Protein AF-T0Z6C6-F1 (afdb_monomer_lite)

Structure (mmCIF, N/CA/C/O backbone):
data_AF-T0Z6C6-F1
#
_entry.id   AF-T0Z6C6-F1
#
loop_
_atom_site.group_PDB
_atom_site.id
_atom_site.type_symbol
_atom_site.label_atom_id
_atom_site.label_alt_id
_atom_site.label_comp_id
_atom_site.label_asym_id
_atom_site.label_entity_id
_atom_site.label_seq_id
_atom_site.pdbx_PDB_ins_code
_atom_site.Cartn_x
_atom_site.Cartn_y
_atom_site.Cartn_z
_atom_site.occupancy
_atom_site.B_iso_or_equiv
_atom_site.auth_seq_id
_atom_site.auth_comp_id
_atom_site.auth_asym_id
_atom_site.auth_atom_id
_atom_site.pdbx_PDB_model_num
ATOM 1 N N . GLY A 1 1 ? -15.938 22.201 8.324 1.00 81.56 1 GLY A N 1
ATOM 2 C CA . GLY A 1 1 ? -15.129 21.020 7.955 1.00 81.56 1 GLY A CA 1
ATOM 3 C C . GLY A 1 1 ? -13.698 21.210 8.418 1.00 81.56 1 GLY A C 1
ATOM 4 O O . GLY A 1 1 ? -13.323 22.336 8.721 1.00 81.56 1 GLY A O 1
ATOM 5 N N . VAL A 1 2 ? -12.916 20.133 8.486 1.00 90.44 2 VAL A N 1
ATOM 6 C CA . VAL A 1 2 ? -11.480 20.160 8.818 1.00 90.44 2 VAL A CA 1
ATOM 7 C C . VAL A 1 2 ? -10.698 19.648 7.611 1.00 90.44 2 VAL A C 1
ATOM 9 O O . VAL A 1 2 ? -11.137 18.711 6.951 1.00 90.44 2 VAL A O 1
ATOM 12 N N . MET A 1 3 ? -9.546 20.254 7.319 1.00 93.00 3 MET A N 1
ATOM 13 C CA . MET A 1 3 ? -8.649 19.788 6.263 1.00 93.00 3 MET A CA 1
ATOM 14 C C . MET A 1 3 ? -7.550 18.899 6.848 1.00 93.00 3 MET A C 1
ATOM 16 O O . MET A 1 3 ? -6.858 19.291 7.787 1.00 93.00 3 MET A O 1
ATOM 20 N N . ILE A 1 4 ? -7.359 17.717 6.260 1.00 90.31 4 ILE A N 1
ATOM 21 C CA . ILE A 1 4 ? -6.317 16.764 6.652 1.00 90.31 4 ILE A CA 1
ATOM 22 C C . ILE A 1 4 ? -5.290 16.677 5.528 1.00 90.31 4 ILE A C 1
ATOM 24 O O . ILE A 1 4 ? -5.559 16.122 4.470 1.00 90.31 4 ILE A O 1
ATOM 28 N N . GLY A 1 5 ? -4.102 17.230 5.766 1.00 90.19 5 GLY A N 1
ATOM 29 C CA . GLY A 1 5 ? -2.995 17.186 4.810 1.00 90.19 5 GLY A CA 1
ATOM 30 C C . GLY A 1 5 ? -2.104 15.965 5.029 1.00 90.19 5 GLY A C 1
ATOM 31 O O . GLY A 1 5 ? -2.450 14.839 4.682 1.00 90.19 5 GLY A O 1
ATOM 32 N N . ARG A 1 6 ? -0.947 16.191 5.661 1.00 90.38 6 ARG A N 1
ATOM 33 C CA . ARG A 1 6 ? 0.136 15.201 5.820 1.00 90.38 6 ARG A CA 1
ATOM 34 C C . ARG A 1 6 ? -0.275 13.905 6.512 1.00 90.38 6 ARG A C 1
ATOM 36 O O . ARG A 1 6 ? 0.297 12.865 6.212 1.00 90.38 6 ARG A O 1
ATOM 43 N N . ALA A 1 7 ? -1.257 13.954 7.411 1.00 86.44 7 ALA A N 1
ATOM 44 C CA . ALA A 1 7 ? -1.730 12.747 8.073 1.00 86.44 7 ALA A CA 1
ATOM 45 C C . ALA A 1 7 ? -2.365 11.763 7.078 1.00 86.44 7 ALA A C 1
ATOM 47 O O . ALA A 1 7 ? -2.300 10.575 7.319 1.00 86.44 7 ALA A O 1
ATOM 48 N N . SER A 1 8 ? -2.900 12.183 5.932 1.00 86.94 8 SER A N 1
ATOM 49 C CA . SER A 1 8 ? -3.470 11.235 4.956 1.00 86.94 8 SER A CA 1
ATOM 50 C C . SER A 1 8 ? -2.422 10.352 4.252 1.00 86.94 8 SER A C 1
ATOM 52 O O . SER A 1 8 ? -2.758 9.302 3.701 1.00 86.94 8 SER A O 1
ATOM 54 N N . PHE A 1 9 ? -1.141 10.738 4.270 1.00 90.31 9 PHE A N 1
ATOM 55 C CA . PHE A 1 9 ? -0.092 10.011 3.557 1.00 90.31 9 PHE A CA 1
ATOM 56 C C . PHE A 1 9 ? 0.161 8.630 4.174 1.00 90.31 9 PHE A C 1
ATOM 58 O O . PHE A 1 9 ? 0.391 8.498 5.375 1.00 90.31 9 PHE A O 1
ATOM 65 N N . GLY A 1 10 ? 0.114 7.589 3.336 1.00 87.56 10 GLY A N 1
ATOM 66 C CA . GLY A 1 10 ? 0.338 6.201 3.756 1.00 87.56 10 GLY A CA 1
ATOM 67 C C . GLY A 1 10 ? -0.802 5.568 4.556 1.00 87.56 10 GLY A C 1
ATOM 68 O O . GLY A 1 10 ? -0.623 4.478 5.086 1.00 87.56 10 GLY A O 1
ATOM 69 N N . GLN A 1 11 ? -1.959 6.228 4.667 1.00 89.56 11 GLN A N 1
ATOM 70 C CA . GLN A 1 11 ? -3.129 5.691 5.369 1.00 89.56 11 GLN A CA 1
ATOM 71 C C . GLN A 1 11 ? -4.444 6.172 4.736 1.00 89.56 11 GLN A C 1
ATOM 73 O O . GLN A 1 11 ? -5.167 6.967 5.336 1.00 89.56 11 GLN A O 1
ATOM 78 N N . PRO A 1 12 ? -4.796 5.691 3.529 1.00 88.94 12 PRO A N 1
ATOM 79 C CA . PRO A 1 12 ? -6.064 6.052 2.885 1.00 88.94 12 PRO A CA 1
ATOM 80 C C . PRO A 1 12 ? -7.296 5.717 3.749 1.00 88.94 12 PRO A C 1
ATOM 82 O O . PRO A 1 12 ? -8.306 6.409 3.674 1.00 88.94 12 PRO A O 1
ATOM 85 N N . TRP A 1 13 ? -7.197 4.721 4.636 1.00 90.12 13 TRP A N 1
ATOM 86 C CA . TRP A 1 13 ?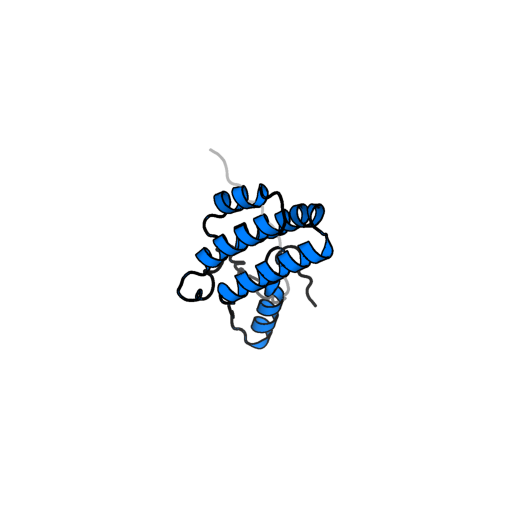 -8.240 4.352 5.602 1.00 90.12 13 TRP A CA 1
ATOM 87 C C . TRP A 1 13 ? -8.444 5.350 6.755 1.00 90.12 13 TRP A C 1
ATOM 89 O O . TRP A 1 13 ? -9.390 5.194 7.525 1.00 90.12 13 TRP A O 1
ATOM 99 N N . LEU A 1 14 ? -7.595 6.376 6.895 1.00 89.69 14 LEU A N 1
ATOM 100 C CA . LEU A 1 14 ? -7.711 7.367 7.969 1.00 89.69 14 LEU A CA 1
ATOM 101 C C . LEU A 1 14 ? -9.079 8.060 7.970 1.00 89.69 14 LEU A C 1
ATOM 103 O O . LEU A 1 14 ? -9.631 8.309 9.035 1.00 89.69 14 LEU A O 1
ATOM 107 N N . PHE A 1 15 ? -9.635 8.355 6.795 1.00 89.44 15 PHE A N 1
ATOM 108 C CA . PHE A 1 15 ? -10.929 9.030 6.697 1.00 89.44 15 PHE A CA 1
ATOM 109 C C . PHE A 1 15 ? -12.065 8.167 7.246 1.00 89.44 15 PHE A C 1
ATOM 111 O O . PHE A 1 15 ? -12.869 8.672 8.021 1.00 89.44 15 PHE A O 1
ATOM 118 N N . ARG A 1 16 ? -12.063 6.860 6.939 1.00 88.12 16 ARG A N 1
ATOM 119 C CA . ARG A 1 16 ? -13.010 5.897 7.520 1.00 88.12 16 ARG A CA 1
ATOM 120 C C . ARG A 1 16 ? -12.879 5.854 9.042 1.00 88.12 16 ARG A C 1
ATOM 122 O O . ARG A 1 16 ? -13.881 5.926 9.731 1.00 88.12 16 ARG A O 1
ATOM 129 N N . ALA A 1 17 ? -11.653 5.790 9.563 1.00 87.44 17 ALA A N 1
ATOM 130 C CA . ALA A 1 17 ? -11.428 5.758 11.009 1.00 87.44 17 ALA A CA 1
ATOM 131 C C . ALA A 1 17 ? -11.937 7.030 11.714 1.00 87.44 17 ALA A C 1
ATOM 133 O O . ALA A 1 17 ? -12.503 6.954 12.801 1.00 87.44 17 ALA A O 1
ATOM 134 N N . ILE A 1 18 ? -11.755 8.201 11.094 1.00 88.94 18 ILE A N 1
ATOM 135 C CA . ILE A 1 18 ? -12.259 9.470 11.633 1.00 88.94 18 ILE A CA 1
ATOM 136 C C . ILE A 1 18 ? -13.784 9.487 11.638 1.00 88.94 18 ILE A C 1
ATOM 138 O O . ILE A 1 18 ? -14.367 9.879 12.644 1.00 88.94 18 ILE A O 1
ATOM 142 N N . ASP A 1 19 ? -14.414 9.058 10.549 1.00 88.62 19 ASP A N 1
ATOM 143 C CA . ASP A 1 19 ? -15.870 9.011 10.423 1.00 88.62 19 ASP A CA 1
ATOM 144 C C . ASP A 1 19 ? -16.485 8.076 11.477 1.00 88.62 19 ASP A C 1
ATOM 146 O O . ASP A 1 19 ? -17.257 8.521 12.329 1.00 88.62 19 ASP A O 1
ATOM 150 N N . SER A 1 20 ? -15.991 6.833 11.550 1.00 87.44 20 SER A N 1
ATOM 151 C CA . SER A 1 20 ? -16.376 5.855 12.576 1.00 87.44 20 SER A CA 1
ATOM 152 C C . SER A 1 20 ? -16.217 6.407 13.995 1.00 87.44 20 SER A C 1
ATOM 154 O O . SER A 1 20 ? -17.094 6.215 14.841 1.00 87.44 20 SER A O 1
ATOM 156 N N . PHE A 1 21 ? -15.119 7.115 14.281 1.00 88.25 21 PHE A N 1
ATOM 157 C CA . PHE A 1 21 ? -14.889 7.705 15.600 1.00 88.25 21 PHE A CA 1
ATOM 158 C C . PHE A 1 21 ? -15.858 8.852 15.906 1.00 88.25 21 PHE A C 1
ATOM 160 O O . PHE A 1 21 ? -16.295 8.998 17.048 1.00 88.25 21 PHE A O 1
ATOM 167 N N . LEU A 1 22 ? -16.198 9.686 14.924 1.00 89.31 22 LEU A N 1
ATOM 168 C CA . LEU A 1 22 ? -17.135 10.791 15.125 1.00 89.31 22 LEU A CA 1
ATOM 169 C C . LEU A 1 22 ? -18.555 10.289 15.416 1.00 89.31 22 LEU A C 1
ATOM 171 O O . LEU A 1 22 ? -19.236 10.888 16.253 1.00 89.31 22 LEU A O 1
ATOM 175 N N . GLU A 1 23 ? -18.956 9.183 14.790 1.00 89.69 23 GLU A N 1
ATOM 176 C CA . GLU A 1 23 ? -20.263 8.548 14.980 1.00 89.69 23 GLU A CA 1
ATOM 177 C C . GLU A 1 23 ? -20.350 7.748 16.285 1.00 89.69 23 GLU A C 1
ATOM 179 O O . GLU A 1 23 ? -21.236 7.975 17.109 1.00 89.69 23 GLU A O 1
ATOM 184 N N . THR A 1 24 ? -19.417 6.818 16.496 1.00 88.06 24 THR A N 1
ATOM 185 C CA . THR A 1 24 ? -19.512 5.806 17.565 1.00 88.06 24 THR A CA 1
ATOM 186 C C . THR A 1 24 ? -18.718 6.161 18.819 1.00 88.06 24 THR A C 1
ATOM 188 O O . THR A 1 24 ? -18.933 5.569 19.875 1.00 88.06 24 THR A O 1
ATOM 191 N N . ARG A 1 25 ? -17.776 7.112 18.715 1.00 85.56 25 ARG A N 1
ATOM 192 C CA . ARG A 1 25 ? -16.749 7.414 19.733 1.00 85.56 25 ARG A CA 1
ATOM 193 C C . ARG A 1 25 ? -15.826 6.237 20.067 1.00 85.56 25 ARG A C 1
ATOM 195 O O . ARG A 1 25 ? -15.094 6.310 21.053 1.00 85.56 25 ARG A O 1
ATOM 202 N N . ALA A 1 26 ? -15.815 5.191 19.241 1.00 77.19 26 ALA A N 1
ATOM 203 C CA . ALA A 1 26 ? -14.919 4.050 19.368 1.00 77.19 26 ALA A CA 1
ATOM 204 C C . ALA A 1 26 ? -13.746 4.150 18.376 1.00 77.19 26 ALA A C 1
ATOM 206 O O . ALA A 1 26 ? -13.913 4.582 17.237 1.00 77.19 26 ALA A O 1
ATOM 207 N N . ASP A 1 27 ? -12.549 3.743 18.815 1.00 72.81 27 ASP A N 1
ATOM 208 C CA . ASP A 1 27 ? -11.387 3.553 17.932 1.00 72.81 27 ASP A CA 1
ATOM 209 C C . ASP A 1 27 ? -11.511 2.187 17.244 1.00 72.81 27 ASP A C 1
ATOM 211 O O . ASP A 1 27 ? -10.989 1.175 17.721 1.00 72.81 27 ASP A O 1
ATOM 215 N N . GLU A 1 28 ? -12.282 2.139 16.157 1.00 74.19 28 GLU A N 1
ATOM 216 C CA . GLU A 1 28 ? -12.424 0.930 15.352 1.00 74.19 28 GLU A CA 1
ATOM 217 C C . GLU A 1 28 ? -11.196 0.755 14.454 1.00 74.19 28 GLU A C 1
ATOM 219 O O . GLU A 1 28 ? -10.983 1.463 13.466 1.00 74.19 28 GLU A O 1
ATOM 224 N N . ARG A 1 29 ? -10.357 -0.215 14.816 1.00 78.75 29 ARG A N 1
ATOM 225 C CA . ARG A 1 29 ? -9.146 -0.533 14.064 1.00 78.75 29 ARG A CA 1
ATOM 226 C C . ARG A 1 29 ? -9.415 -1.594 13.018 1.00 78.75 29 ARG A C 1
ATOM 228 O O . ARG A 1 29 ? -9.844 -2.695 13.351 1.00 78.75 29 ARG A O 1
ATOM 235 N N . LEU A 1 30 ? -9.033 -1.285 11.782 1.00 85.25 30 LEU A N 1
ATOM 236 C CA . LEU A 1 30 ? -9.043 -2.252 10.690 1.00 85.25 30 LEU A CA 1
ATOM 237 C C . LEU A 1 30 ? -8.112 -3.431 10.980 1.00 85.25 30 LEU A C 1
ATOM 239 O O . LEU A 1 30 ? -7.027 -3.283 11.567 1.00 85.25 30 LEU A O 1
ATOM 243 N N . ALA A 1 31 ? -8.536 -4.607 10.527 1.00 89.38 31 ALA A N 1
ATOM 244 C CA . ALA A 1 31 ? -7.706 -5.798 10.572 1.00 89.38 31 ALA A CA 1
ATOM 245 C C . ALA A 1 31 ? -6.495 -5.625 9.647 1.00 89.38 31 ALA A C 1
ATOM 247 O O . ALA A 1 31 ? -6.553 -4.935 8.626 1.00 89.38 31 ALA A O 1
ATOM 248 N N . ARG A 1 32 ? -5.373 -6.281 9.966 1.00 90.81 32 ARG A N 1
ATOM 249 C CA . ARG A 1 32 ? -4.170 -6.179 9.116 1.00 90.81 32 ARG A CA 1
ATOM 250 C C . ARG A 1 32 ? -4.433 -6.695 7.703 1.00 90.81 32 ARG A C 1
ATOM 252 O O . ARG A 1 32 ? -3.882 -6.149 6.753 1.00 90.81 32 ARG A O 1
ATOM 259 N N . ALA A 1 33 ? -5.281 -7.718 7.574 1.00 92.25 33 ALA A N 1
ATOM 260 C CA . ALA A 1 33 ? -5.689 -8.266 6.285 1.00 92.25 33 ALA A CA 1
ATOM 261 C C . ALA A 1 33 ? -6.382 -7.206 5.414 1.00 92.25 33 ALA A C 1
ATOM 263 O O . ALA A 1 33 ? -5.988 -7.009 4.269 1.00 92.25 33 ALA A O 1
ATOM 264 N N . GLU A 1 34 ? -7.322 -6.449 5.988 1.00 92.12 34 GLU A N 1
ATOM 265 C CA . GLU A 1 34 ? -7.993 -5.350 5.283 1.00 92.12 34 GLU A CA 1
ATOM 266 C C . GLU A 1 34 ? -6.996 -4.262 4.871 1.00 92.12 34 GLU A C 1
ATOM 268 O O . GLU A 1 34 ? -7.039 -3.764 3.748 1.00 92.12 34 GLU A O 1
ATOM 273 N N . LEU A 1 35 ? -6.054 -3.913 5.755 1.00 93.25 35 LEU A N 1
ATOM 274 C CA . LEU A 1 35 ? -5.011 -2.933 5.447 1.00 93.25 35 LEU A CA 1
ATOM 275 C C . LEU A 1 35 ? -4.126 -3.387 4.284 1.00 93.25 35 LEU A C 1
ATOM 277 O O . LEU A 1 35 ? -3.873 -2.600 3.372 1.00 93.25 35 LEU A O 1
ATOM 281 N N . ARG A 1 36 ? -3.686 -4.651 4.282 1.00 94.88 36 ARG A N 1
ATOM 282 C CA . ARG A 1 36 ? -2.955 -5.245 3.156 1.00 94.88 36 ARG A CA 1
ATOM 283 C C . ARG A 1 36 ? -3.770 -5.129 1.871 1.00 94.88 36 ARG A C 1
ATOM 285 O O . ARG A 1 36 ? -3.224 -4.702 0.857 1.00 94.88 36 ARG A O 1
ATOM 292 N N . ASP A 1 37 ? -5.043 -5.504 1.898 1.00 95.56 37 ASP A N 1
ATOM 293 C CA . ASP A 1 37 ? -5.873 -5.5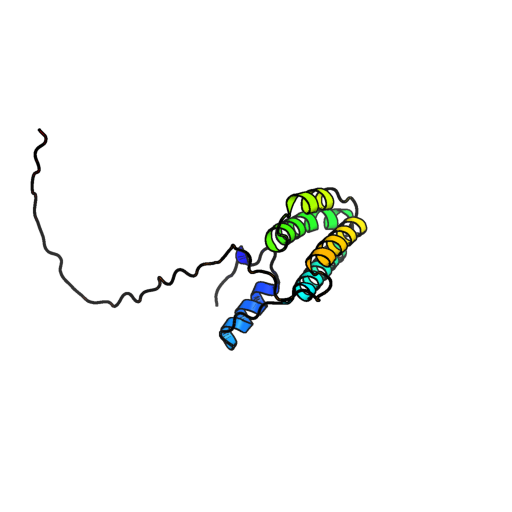37 0.692 1.00 95.56 37 ASP A CA 1
ATOM 294 C C . ASP A 1 37 ? -6.070 -4.130 0.111 1.00 95.56 37 ASP A C 1
ATOM 296 O O . ASP A 1 37 ? -5.926 -3.938 -1.097 1.00 95.56 37 ASP A O 1
ATOM 300 N N . ILE A 1 38 ? -6.259 -3.120 0.969 1.00 95.75 38 ILE A N 1
ATOM 301 C CA . ILE A 1 38 ? -6.300 -1.707 0.562 1.00 95.75 38 ILE A CA 1
ATOM 302 C C . ILE A 1 38 ? -4.970 -1.268 -0.068 1.00 95.75 38 ILE A C 1
ATOM 304 O O . ILE A 1 38 ? -4.967 -0.576 -1.086 1.00 95.75 38 ILE A O 1
ATOM 308 N N . ILE A 1 39 ? -3.833 -1.656 0.519 1.00 96.38 39 ILE A N 1
ATOM 309 C CA . ILE A 1 39 ? -2.502 -1.319 -0.012 1.00 96.38 39 ILE A CA 1
ATOM 310 C C . ILE A 1 39 ? -2.316 -1.920 -1.404 1.00 96.38 39 ILE A C 1
ATOM 312 O O . ILE A 1 39 ? -1.908 -1.215 -2.325 1.00 96.38 39 ILE A O 1
ATOM 316 N N . LEU A 1 40 ? -2.631 -3.204 -1.569 1.00 97.50 40 LEU A N 1
ATOM 317 C CA . LEU A 1 40 ? -2.449 -3.909 -2.834 1.00 97.50 40 LEU A CA 1
ATOM 318 C C . LEU A 1 40 ? -3.366 -3.354 -3.926 1.00 97.50 40 LEU A C 1
ATOM 320 O O . LEU A 1 40 ? -2.890 -3.103 -5.030 1.00 97.50 40 LEU A O 1
ATOM 324 N N . ALA A 1 41 ? -4.632 -3.073 -3.606 1.00 97.56 41 ALA A N 1
ATOM 325 C CA . ALA A 1 41 ? -5.567 -2.436 -4.533 1.00 97.56 41 ALA A CA 1
ATOM 326 C C . ALA A 1 41 ? -5.109 -1.028 -4.951 1.00 97.56 41 ALA A C 1
ATOM 328 O O . ALA A 1 41 ? -5.240 -0.637 -6.114 1.00 97.56 41 ALA A O 1
ATOM 329 N N . HIS A 1 42 ? -4.534 -0.260 -4.021 1.00 96.50 42 HIS A N 1
ATOM 330 C CA . HIS A 1 42 ? -3.998 1.059 -4.339 1.00 96.50 42 HIS A CA 1
ATOM 331 C C . HIS A 1 42 ? -2.782 0.975 -5.268 1.00 96.50 42 HIS A C 1
ATOM 333 O O . HIS A 1 42 ? -2.698 1.745 -6.222 1.00 96.50 42 HIS A O 1
ATOM 339 N N . LEU A 1 43 ? -1.859 0.037 -5.035 1.00 97.31 43 LEU A N 1
ATOM 340 C CA . LEU A 1 43 ? -0.718 -0.163 -5.932 1.00 97.31 43 LEU A CA 1
ATOM 341 C C . LEU A 1 43 ? -1.163 -0.589 -7.330 1.00 97.31 43 LEU A C 1
ATOM 343 O O . LEU A 1 43 ? -0.679 -0.025 -8.306 1.00 97.31 43 LEU A O 1
ATOM 347 N N . ASP A 1 44 ? -2.121 -1.509 -7.423 1.00 97.25 44 ASP A N 1
ATOM 348 C CA . ASP A 1 44 ? -2.681 -1.951 -8.701 1.00 97.25 44 ASP A CA 1
ATOM 349 C C . ASP A 1 44 ? -3.316 -0.784 -9.474 1.00 97.25 44 ASP A C 1
ATOM 351 O O . ASP A 1 44 ? -3.044 -0.582 -10.656 1.00 97.25 44 ASP A O 1
ATOM 355 N N . SER A 1 45 ? -4.047 0.087 -8.769 1.00 97.00 45 SER A N 1
ATOM 356 C CA . SER A 1 45 ? -4.609 1.315 -9.346 1.00 97.00 45 SER A CA 1
ATOM 357 C C . SER A 1 45 ? -3.528 2.276 -9.857 1.00 97.00 45 SER A C 1
ATOM 359 O O . SER A 1 45 ? -3.674 2.859 -10.931 1.00 97.00 45 SER A O 1
ATOM 361 N N . LEU A 1 46 ? -2.422 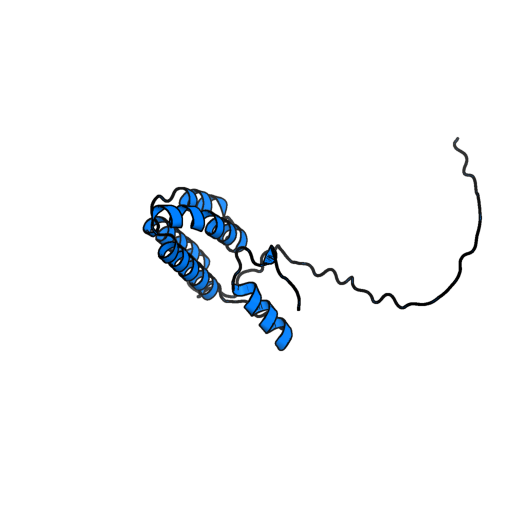2.439 -9.119 1.00 96.75 46 LEU A N 1
ATOM 362 C CA . LEU A 1 46 ? -1.292 3.266 -9.555 1.00 96.75 46 LEU A CA 1
ATOM 363 C C . LEU A 1 46 ? -0.631 2.688 -10.810 1.00 96.75 46 LEU A C 1
ATOM 365 O O . LEU A 1 46 ? -0.307 3.441 -11.727 1.00 96.75 46 LEU A O 1
ATOM 369 N N . TYR A 1 47 ? -0.439 1.371 -10.867 1.00 97.38 47 TYR A N 1
ATOM 370 C CA . TYR A 1 47 ? 0.150 0.712 -12.031 1.00 97.38 47 TYR A CA 1
ATOM 371 C C . TYR A 1 47 ? -0.758 0.807 -13.255 1.00 97.38 47 TYR A C 1
ATOM 373 O O . TYR A 1 47 ? -0.277 1.151 -14.332 1.00 97.38 47 TYR A O 1
ATOM 381 N N . GLY A 1 48 ? -2.066 0.595 -13.090 1.00 97.31 48 GLY A N 1
ATOM 382 C CA . GLY A 1 48 ? -3.039 0.746 -14.171 1.00 97.31 48 GLY A CA 1
ATOM 383 C C . GLY A 1 48 ? -3.111 2.175 -14.717 1.00 97.31 48 GLY A C 1
ATOM 384 O O . GLY A 1 48 ? -3.252 2.366 -15.922 1.00 97.31 48 GLY A O 1
ATOM 385 N N . PHE A 1 49 ? -2.966 3.184 -13.853 1.00 97.56 49 PHE A N 1
ATOM 386 C CA . PHE A 1 49 ? -3.041 4.588 -14.260 1.00 9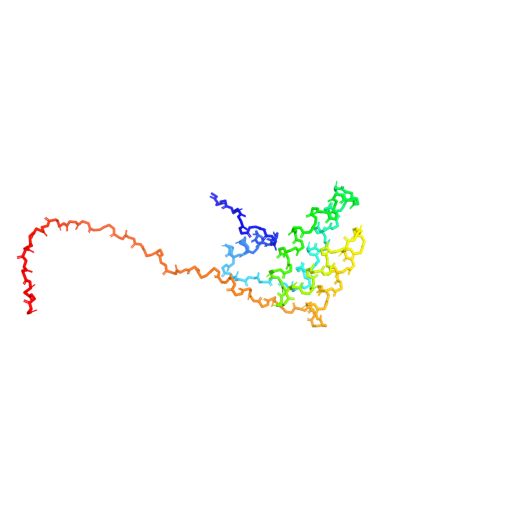7.56 49 PHE A CA 1
ATOM 387 C C . PHE A 1 49 ? -1.749 5.108 -14.908 1.00 97.56 49 PHE A C 1
ATOM 389 O O . PHE A 1 49 ? -1.801 5.811 -15.915 1.00 97.56 49 PHE A O 1
ATOM 396 N N . TYR A 1 50 ? -0.585 4.789 -14.333 1.00 97.06 50 TYR A N 1
ATOM 397 C CA . TYR A 1 50 ? 0.706 5.320 -14.790 1.00 97.06 50 TYR A CA 1
ATOM 398 C C . TYR A 1 50 ? 1.448 4.400 -15.772 1.00 97.06 50 TYR A C 1
ATOM 400 O O . TYR A 1 50 ? 2.414 4.839 -16.397 1.00 97.06 50 TYR A O 1
ATOM 408 N N . GLY A 1 51 ? 1.035 3.140 -15.911 1.00 93.94 51 GLY A N 1
ATOM 409 C CA . GLY A 1 51 ? 1.738 2.137 -16.710 1.00 93.94 51 GLY A CA 1
ATOM 410 C C . GLY A 1 51 ? 3.020 1.623 -16.046 1.00 93.94 51 GLY A C 1
ATOM 411 O O . GLY A 1 51 ? 3.316 1.925 -14.890 1.00 93.94 51 GLY A O 1
ATOM 412 N N . GLU A 1 52 ? 3.801 0.838 -16.788 1.00 95.25 52 GLU A N 1
ATOM 413 C CA . GLU A 1 52 ? 4.893 0.025 -16.233 1.00 95.25 52 GLU A CA 1
ATOM 414 C C . GLU A 1 52 ? 6.032 0.859 -15.610 1.00 95.25 52 GLU A C 1
ATOM 416 O O . GLU A 1 52 ? 6.247 0.831 -14.396 1.00 95.25 52 GLU A O 1
ATOM 421 N N . GLU A 1 53 ? 6.760 1.644 -16.412 1.00 92.62 53 GLU A N 1
ATOM 422 C CA . GLU A 1 53 ? 7.942 2.368 -15.921 1.00 92.62 53 GLU A CA 1
ATOM 423 C C . GLU A 1 53 ? 7.594 3.480 -14.924 1.00 92.62 53 GLU A C 1
ATOM 425 O O . GLU A 1 53 ? 8.229 3.622 -13.871 1.00 92.62 53 GLU A O 1
ATOM 430 N N . THR A 1 54 ? 6.594 4.304 -15.248 1.00 96.12 54 THR A N 1
ATOM 431 C CA . THR A 1 54 ? 6.187 5.413 -14.381 1.00 96.12 54 THR A CA 1
ATOM 432 C C . THR A 1 54 ? 5.500 4.891 -13.124 1.00 96.12 54 THR A C 1
ATOM 434 O O . THR A 1 54 ? 5.783 5.398 -12.035 1.00 96.12 54 THR A O 1
ATOM 437 N N . GLY A 1 55 ? 4.683 3.840 -13.235 1.00 96.69 55 GLY A N 1
ATOM 438 C CA . GLY A 1 55 ? 3.998 3.216 -12.106 1.00 96.69 55 GLY A CA 1
ATOM 439 C C . GLY A 1 55 ? 4.968 2.735 -11.035 1.00 96.69 55 GLY A C 1
ATOM 440 O O . GLY A 1 55 ? 4.812 3.112 -9.874 1.00 96.69 55 GLY A O 1
ATOM 441 N N . VAL A 1 56 ? 6.034 2.017 -11.410 1.00 96.88 56 VAL A N 1
ATOM 442 C CA . VAL A 1 56 ? 7.073 1.578 -10.456 1.00 96.88 56 VAL A CA 1
ATOM 443 C C . VAL A 1 56 ? 7.683 2.763 -9.704 1.00 96.88 56 VAL A C 1
ATOM 445 O O . VAL A 1 56 ? 7.880 2.702 -8.488 1.00 96.88 56 VAL A O 1
ATOM 448 N N . ARG A 1 57 ? 7.990 3.860 -10.405 1.00 96.25 57 ARG A N 1
ATOM 449 C CA . ARG A 1 57 ? 8.633 5.043 -9.809 1.00 96.25 57 ARG A CA 1
ATOM 450 C C . ARG A 1 57 ? 7.706 5.784 -8.850 1.00 96.25 57 ARG A C 1
ATOM 452 O O . ARG A 1 57 ? 8.153 6.170 -7.771 1.00 96.25 57 ARG A O 1
ATOM 459 N N . ILE A 1 58 ? 6.442 5.970 -9.225 1.00 96.62 58 ILE A N 1
ATOM 460 C CA . ILE A 1 58 ? 5.442 6.641 -8.386 1.00 96.62 58 ILE A CA 1
ATOM 461 C C . ILE A 1 58 ? 5.105 5.784 -7.161 1.00 96.62 58 ILE A C 1
ATOM 463 O O . ILE A 1 58 ? 5.115 6.284 -6.032 1.00 96.62 58 ILE A O 1
ATOM 467 N N . ALA A 1 59 ? 4.906 4.478 -7.352 1.00 97.25 59 ALA A N 1
ATOM 468 C CA . ALA A 1 59 ? 4.563 3.542 -6.287 1.00 97.25 59 ALA A CA 1
ATOM 469 C C . ALA A 1 59 ? 5.607 3.489 -5.161 1.00 97.25 59 ALA A C 1
ATOM 471 O O . ALA A 1 59 ? 5.230 3.370 -3.997 1.00 97.25 59 ALA A O 1
ATOM 472 N N . ARG A 1 60 ? 6.906 3.659 -5.456 1.00 96.75 60 ARG A N 1
ATOM 473 C CA . ARG A 1 60 ? 7.990 3.654 -4.446 1.00 96.75 60 ARG A CA 1
ATOM 474 C C . ARG A 1 60 ? 7.735 4.603 -3.276 1.00 96.75 60 ARG A C 1
ATOM 476 O O . ARG A 1 60 ? 7.998 4.248 -2.129 1.00 96.75 60 ARG A O 1
ATOM 483 N N . LYS A 1 61 ? 7.178 5.787 -3.540 1.00 94.75 61 LYS A N 1
ATOM 484 C CA . LYS A 1 61 ? 6.836 6.752 -2.486 1.00 94.75 61 LYS A CA 1
ATOM 485 C C . LYS A 1 61 ? 5.761 6.197 -1.547 1.00 94.75 61 LYS A C 1
ATOM 487 O O . LYS A 1 61 ? 5.912 6.261 -0.330 1.00 94.75 61 LYS A O 1
ATOM 492 N N . HIS A 1 62 ? 4.704 5.624 -2.119 1.00 96.12 62 HIS A N 1
ATOM 493 C CA . HIS A 1 62 ? 3.591 5.044 -1.369 1.00 96.12 62 HIS A CA 1
ATOM 494 C C . HIS A 1 62 ? 4.026 3.807 -0.583 1.00 96.12 62 HIS A C 1
ATOM 496 O O . HIS A 1 62 ? 3.720 3.696 0.600 1.00 96.12 62 HIS A O 1
ATOM 502 N N . ILE A 1 63 ? 4.811 2.931 -1.210 1.00 96.38 63 ILE A N 1
ATOM 503 C CA . ILE A 1 63 ? 5.407 1.756 -0.567 1.00 96.38 63 ILE A CA 1
ATOM 504 C C . ILE A 1 63 ? 6.269 2.176 0.622 1.00 96.38 63 ILE A C 1
ATOM 506 O O . ILE A 1 63 ? 6.138 1.595 1.694 1.00 96.38 63 ILE A O 1
ATOM 510 N N . GLY A 1 64 ? 7.100 3.213 0.464 1.00 95.38 64 GLY A N 1
ATOM 511 C CA . GLY A 1 64 ? 7.894 3.763 1.560 1.00 95.38 64 GLY A CA 1
ATOM 512 C C . GLY A 1 64 ? 7.033 4.123 2.771 1.00 95.38 64 GLY A C 1
ATOM 513 O O . GLY A 1 64 ? 7.319 3.663 3.875 1.00 95.38 64 GLY A O 1
ATOM 514 N N . TRP A 1 65 ? 5.937 4.854 2.548 1.00 95.06 65 TRP A N 1
ATOM 515 C CA . TRP A 1 65 ? 4.998 5.212 3.611 1.00 95.06 65 TRP A CA 1
ATOM 516 C C . TRP A 1 65 ? 4.317 4.001 4.252 1.00 95.06 65 TRP A C 1
ATOM 518 O O . TRP A 1 65 ? 4.175 3.961 5.471 1.00 95.06 65 TRP A O 1
ATOM 528 N N . TYR A 1 66 ? 3.900 3.011 3.460 1.00 95.56 66 TYR A N 1
ATOM 529 C CA . TYR A 1 66 ? 3.255 1.811 3.993 1.00 95.56 66 TYR A CA 1
ATOM 530 C C . TYR A 1 66 ? 4.204 0.967 4.834 1.00 95.56 66 TYR A C 1
ATOM 532 O O . TYR A 1 66 ? 3.830 0.539 5.924 1.00 95.56 66 TYR A O 1
ATOM 540 N N . CYS A 1 67 ? 5.440 0.770 4.376 1.00 94.50 67 CYS A N 1
ATOM 541 C CA . CYS A 1 67 ? 6.447 0.054 5.149 1.00 94.50 67 CYS A CA 1
ATOM 542 C C . CYS A 1 67 ? 6.686 0.741 6.498 1.00 94.50 67 CYS A C 1
ATOM 544 O O . CYS A 1 67 ? 6.561 0.088 7.528 1.00 94.50 67 CYS A O 1
ATOM 546 N N . GLU A 1 68 ? 6.950 2.053 6.500 1.00 92.00 68 GLU A N 1
ATOM 547 C CA . GLU A 1 68 ? 7.197 2.838 7.722 1.00 92.00 68 GLU A CA 1
ATOM 548 C C . GLU A 1 68 ? 6.034 2.790 8.721 1.00 92.00 68 GLU A C 1
ATOM 550 O O . GLU A 1 68 ? 6.235 2.940 9.924 1.00 92.00 68 GLU A O 1
ATOM 555 N N . ARG A 1 69 ? 4.806 2.607 8.229 1.00 89.88 69 ARG A N 1
ATOM 556 C CA . ARG A 1 69 ? 3.596 2.693 9.047 1.00 89.88 69 ARG A CA 1
ATOM 557 C C . ARG A 1 69 ? 3.093 1.341 9.542 1.00 89.88 69 ARG A C 1
ATOM 559 O O . ARG A 1 69 ? 2.491 1.294 10.613 1.00 89.88 69 ARG A O 1
ATOM 566 N N . CYS A 1 70 ? 3.299 0.276 8.771 1.00 90.75 70 CYS A N 1
ATOM 567 C CA . CYS A 1 70 ? 2.747 -1.049 9.052 1.00 90.75 70 CYS A CA 1
ATOM 568 C C . CYS A 1 70 ? 3.785 -2.020 9.624 1.00 90.75 70 CYS A C 1
ATOM 570 O O . CYS A 1 70 ? 3.436 -2.849 10.465 1.00 90.75 70 CYS A O 1
ATOM 572 N N . LEU A 1 71 ? 5.040 -1.944 9.174 1.00 90.25 71 LEU A N 1
ATOM 573 C CA . LEU A 1 71 ? 6.049 -2.952 9.488 1.00 90.25 71 LEU A CA 1
ATOM 574 C C . LEU A 1 71 ? 6.897 -2.537 10.700 1.00 90.25 71 LEU A C 1
ATOM 576 O O . LEU A 1 71 ? 7.289 -1.375 10.791 1.00 90.25 71 LEU A O 1
ATOM 580 N N . PRO A 1 72 ? 7.219 -3.472 11.614 1.00 87.62 72 PRO A N 1
ATOM 581 C CA . PRO A 1 72 ? 8.068 -3.178 12.768 1.00 87.62 72 PRO A CA 1
ATOM 582 C C . PRO A 1 72 ? 9.525 -2.889 12.373 1.00 87.62 72 PRO A C 1
ATOM 584 O O . PRO A 1 72 ? 10.147 -2.015 12.969 1.00 87.62 72 PRO A O 1
ATOM 587 N N . ASP A 1 73 ? 10.050 -3.581 11.355 1.00 90.38 73 ASP A N 1
ATOM 588 C CA . ASP A 1 73 ? 11.363 -3.315 10.756 1.00 90.38 73 ASP A CA 1
ATOM 589 C C . ASP A 1 73 ? 11.221 -3.101 9.236 1.00 90.38 73 ASP A C 1
ATOM 591 O O . ASP A 1 73 ? 11.215 -4.059 8.456 1.00 90.38 73 ASP A O 1
ATOM 595 N N . PRO A 1 74 ? 11.029 -1.848 8.788 1.00 92.06 74 PRO A N 1
ATOM 596 C CA . PRO A 1 74 ? 10.745 -1.564 7.388 1.00 92.06 74 PRO A CA 1
ATOM 597 C C . PRO A 1 74 ? 11.981 -1.556 6.483 1.00 92.06 74 PRO A C 1
ATOM 599 O O . PRO A 1 74 ? 11.827 -1.605 5.263 1.00 92.06 74 PRO A O 1
ATOM 602 N N . GLN A 1 75 ? 13.197 -1.481 7.024 1.00 93.25 75 GLN A N 1
ATOM 603 C CA . GLN A 1 75 ? 14.399 -1.186 6.234 1.00 93.25 75 GLN A CA 1
ATOM 604 C C . GLN A 1 75 ? 14.746 -2.285 5.215 1.00 93.25 75 GLN A C 1
ATOM 606 O O . GLN A 1 75 ? 14.919 -1.947 4.038 1.00 93.25 75 GLN A O 1
ATOM 611 N N . PRO A 1 76 ? 14.791 -3.577 5.595 1.00 93.06 76 PRO A N 1
ATOM 612 C CA . PRO A 1 76 ? 15.092 -4.659 4.656 1.00 93.06 76 PRO A CA 1
ATOM 613 C C . PRO A 1 76 ? 14.041 -4.763 3.546 1.00 93.06 76 PRO A C 1
ATOM 615 O O . PRO A 1 76 ? 14.372 -4.873 2.366 1.00 93.06 76 PRO A O 1
ATOM 618 N N . VAL A 1 77 ? 12.766 -4.643 3.926 1.00 94.88 77 VAL A N 1
ATOM 619 C CA . VAL A 1 77 ? 11.630 -4.707 3.000 1.00 94.88 77 VAL A CA 1
ATOM 620 C C . VAL A 1 77 ? 11.681 -3.551 2.007 1.00 94.88 77 VAL A C 1
ATOM 622 O O . VAL A 1 77 ? 11.545 -3.751 0.802 1.00 94.88 77 VAL A O 1
ATOM 625 N N . ARG A 1 78 ? 11.941 -2.329 2.481 1.00 95.62 78 ARG A N 1
ATOM 626 C CA . ARG A 1 78 ? 12.071 -1.159 1.606 1.00 95.62 78 ARG A CA 1
ATOM 627 C C . ARG A 1 78 ? 13.225 -1.320 0.628 1.00 95.62 78 ARG A C 1
ATOM 629 O O . ARG A 1 78 ? 13.016 -1.071 -0.553 1.00 95.62 78 ARG A O 1
ATOM 636 N N . ALA A 1 79 ? 14.406 -1.732 1.087 1.00 95.00 79 ALA A N 1
ATOM 637 C CA . ALA A 1 79 ? 15.570 -1.901 0.217 1.00 95.00 79 ALA A CA 1
ATOM 638 C C . ALA A 1 79 ? 15.262 -2.835 -0.965 1.00 95.00 79 ALA A C 1
ATOM 640 O O . ALA A 1 79 ? 15.536 -2.489 -2.116 1.00 95.00 79 ALA A O 1
ATOM 641 N N . GLU A 1 80 ? 14.601 -3.962 -0.694 1.00 95.25 80 GLU A N 1
ATOM 642 C CA . GLU A 1 80 ? 14.158 -4.891 -1.731 1.00 95.25 80 GLU A CA 1
ATOM 643 C C . GLU A 1 80 ? 13.164 -4.226 -2.704 1.00 95.25 80 GLU A C 1
ATOM 645 O O . GLU A 1 80 ? 13.396 -4.191 -3.915 1.00 95.25 80 GLU A O 1
ATOM 650 N N . LEU A 1 81 ? 12.088 -3.623 -2.188 1.00 95.75 81 LEU A N 1
ATOM 651 C CA . LEU A 1 81 ? 11.003 -3.065 -3.006 1.00 95.75 81 LEU A CA 1
ATOM 652 C C . LEU A 1 81 ? 11.406 -1.822 -3.814 1.00 95.75 81 LEU A C 1
ATOM 654 O O . LEU A 1 81 ? 10.854 -1.576 -4.892 1.00 95.75 81 LEU A O 1
ATOM 658 N N . MET A 1 82 ? 12.369 -1.035 -3.324 1.00 95.06 82 MET A N 1
ATOM 659 C CA . MET A 1 82 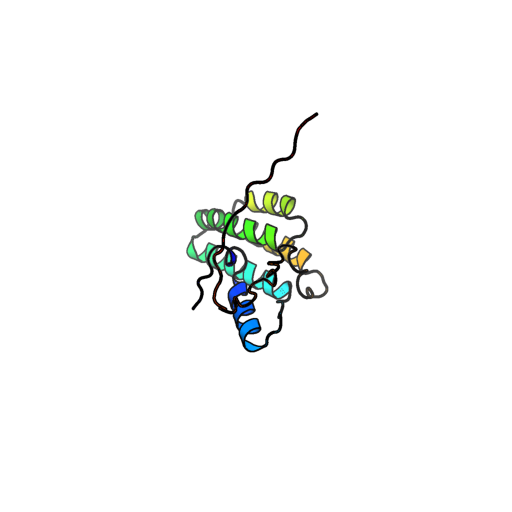? 12.921 0.108 -4.060 1.00 95.06 82 MET A CA 1
ATOM 660 C C . MET A 1 82 ? 13.759 -0.335 -5.266 1.00 95.06 82 MET A C 1
ATOM 662 O O . MET A 1 82 ? 13.855 0.410 -6.243 1.00 95.06 82 MET A O 1
ATOM 666 N N . SER A 1 83 ? 14.334 -1.540 -5.218 1.00 95.12 83 SER A N 1
ATOM 667 C CA . SER A 1 83 ? 15.162 -2.106 -6.291 1.00 95.12 83 SER A CA 1
ATOM 668 C C . SER A 1 83 ? 14.360 -2.824 -7.387 1.00 95.12 83 SER A C 1
ATOM 670 O O . SER A 1 83 ? 14.904 -3.130 -8.450 1.00 95.12 83 SER A O 1
ATOM 672 N N . ALA A 1 84 ? 13.062 -3.061 -7.164 1.00 95.44 84 ALA A N 1
ATOM 673 C CA . ALA A 1 84 ? 12.186 -3.703 -8.136 1.00 95.44 84 ALA A CA 1
ATOM 674 C C . ALA A 1 84 ? 12.137 -2.915 -9.460 1.00 95.44 84 ALA A C 1
ATOM 676 O O . ALA A 1 84 ? 11.998 -1.683 -9.476 1.00 95.44 84 ALA A O 1
ATOM 677 N N . ARG A 1 85 ? 12.268 -3.655 -10.570 1.00 94.06 85 ARG A N 1
ATOM 678 C CA . ARG A 1 85 ? 12.365 -3.124 -11.942 1.00 94.06 85 ARG A CA 1
ATOM 679 C C . ARG A 1 85 ? 11.076 -3.250 -12.759 1.00 94.06 85 ARG A C 1
ATOM 681 O O . ARG A 1 85 ? 11.032 -2.729 -13.863 1.00 94.06 85 ARG A O 1
ATOM 688 N N . SER A 1 86 ? 10.056 -3.915 -12.223 1.00 97.00 86 SER A N 1
ATOM 689 C CA . SER A 1 86 ? 8.739 -4.059 -12.848 1.00 97.00 86 SER A CA 1
ATOM 690 C C . SER A 1 86 ? 7.630 -3.936 -11.810 1.00 97.00 86 SER A C 1
ATOM 692 O O . SER A 1 86 ? 7.855 -4.174 -10.615 1.00 97.00 86 SER A O 1
ATOM 694 N N . THR A 1 87 ? 6.434 -3.578 -12.269 1.00 97.44 87 THR A N 1
ATOM 695 C CA . THR A 1 87 ? 5.224 -3.483 -11.442 1.00 97.44 87 THR A CA 1
ATOM 696 C C . THR A 1 87 ? 4.901 -4.840 -10.826 1.00 97.44 87 THR A C 1
ATOM 698 O O . THR A 1 87 ? 4.677 -4.935 -9.622 1.00 97.44 87 THR A O 1
ATOM 701 N N . ALA A 1 88 ? 5.011 -5.914 -11.614 1.00 97.12 88 ALA A N 1
ATOM 702 C CA . ALA A 1 88 ? 4.774 -7.283 -11.172 1.00 97.12 88 ALA A CA 1
ATOM 703 C C . ALA A 1 88 ? 5.723 -7.719 -10.042 1.00 97.12 88 ALA A C 1
ATOM 705 O O . ALA A 1 88 ? 5.270 -8.259 -9.032 1.00 97.12 88 ALA A O 1
ATOM 706 N N . LEU A 1 89 ? 7.033 -7.458 -10.170 1.00 97.19 89 LEU A N 1
ATOM 707 C CA . LEU A 1 89 ? 8.005 -7.794 -9.119 1.00 97.19 89 LEU A CA 1
ATOM 708 C C . LEU A 1 89 ? 7.764 -6.972 -7.853 1.00 97.19 89 LEU A C 1
ATOM 710 O O . LEU A 1 89 ? 7.843 -7.501 -6.744 1.00 97.19 89 LEU A O 1
ATOM 714 N N . GLN A 1 90 ? 7.448 -5.688 -8.018 1.00 97.56 90 GLN A N 1
ATOM 715 C CA . GLN A 1 90 ? 7.166 -4.803 -6.899 1.00 97.56 90 GLN A CA 1
ATOM 716 C C . GLN A 1 90 ? 5.895 -5.238 -6.153 1.00 97.56 90 GLN A C 1
ATOM 718 O O . GLN A 1 90 ? 5.924 -5.362 -4.929 1.00 97.56 90 GLN A O 1
ATOM 723 N N . LEU A 1 91 ? 4.815 -5.553 -6.874 1.00 97.56 91 LEU A N 1
ATOM 724 C CA . LEU A 1 91 ? 3.551 -6.015 -6.299 1.00 97.56 91 LEU A CA 1
ATOM 725 C C . LEU A 1 91 ? 3.698 -7.374 -5.609 1.00 97.56 91 LEU A C 1
ATOM 727 O O . LEU A 1 91 ? 3.202 -7.552 -4.498 1.00 97.56 91 LEU A O 1
ATOM 731 N N . ALA A 1 92 ? 4.408 -8.320 -6.230 1.00 97.50 92 ALA A N 1
ATOM 732 C CA . ALA A 1 92 ? 4.673 -9.632 -5.643 1.00 97.50 92 ALA A CA 1
ATOM 733 C C . ALA A 1 92 ? 5.502 -9.525 -4.354 1.00 97.50 92 ALA A C 1
ATOM 735 O O . ALA A 1 92 ? 5.211 -10.207 -3.369 1.00 97.50 92 ALA A O 1
ATOM 736 N N . GLY A 1 93 ? 6.505 -8.641 -4.337 1.00 97.06 93 GLY A N 1
ATOM 737 C CA . GLY A 1 93 ? 7.282 -8.330 -3.140 1.00 97.06 93 GLY A CA 1
ATOM 738 C C . GLY A 1 93 ? 6.412 -7.754 -2.025 1.00 97.06 93 GLY A C 1
ATOM 739 O O . GLY A 1 93 ? 6.442 -8.261 -0.903 1.00 97.06 93 GLY A O 1
ATOM 740 N N . VAL A 1 94 ? 5.595 -6.738 -2.331 1.00 97.31 94 VAL A N 1
ATOM 741 C CA . VAL A 1 94 ? 4.679 -6.133 -1.350 1.00 97.31 94 VAL A CA 1
ATOM 742 C C . VAL A 1 94 ? 3.721 -7.186 -0.807 1.00 97.31 94 VAL A C 1
ATOM 744 O O . VAL A 1 94 ? 3.609 -7.325 0.408 1.00 97.31 94 VAL A O 1
ATOM 747 N N . ARG A 1 95 ? 3.078 -7.972 -1.678 1.00 97.38 95 ARG A N 1
ATOM 748 C CA . ARG A 1 95 ? 2.153 -9.033 -1.267 1.00 97.38 95 ARG A CA 1
ATOM 749 C C . ARG A 1 95 ? 2.816 -10.003 -0.296 1.00 97.38 95 ARG A C 1
ATOM 751 O O . ARG A 1 95 ? 2.300 -10.192 0.796 1.00 97.38 95 ARG A O 1
ATOM 758 N N . ARG A 1 96 ? 3.991 -10.533 -0.640 1.00 96.44 96 ARG A N 1
ATOM 759 C CA . ARG A 1 96 ? 4.717 -11.488 0.209 1.00 96.44 96 ARG A CA 1
ATOM 760 C C . ARG A 1 96 ? 5.018 -10.925 1.601 1.00 96.44 96 ARG A C 1
ATOM 762 O O . ARG A 1 96 ? 4.765 -11.596 2.599 1.00 96.44 96 ARG A O 1
ATOM 769 N N . HIS A 1 97 ? 5.546 -9.704 1.676 1.00 96.06 97 HIS A N 1
ATOM 770 C CA . HIS A 1 97 ? 5.905 -9.080 2.956 1.00 96.06 97 HIS A CA 1
ATOM 771 C C . HIS A 1 97 ? 4.679 -8.731 3.800 1.00 96.06 97 HIS A C 1
ATOM 773 O O . HIS A 1 97 ? 4.687 -8.925 5.015 1.00 96.06 97 HIS A O 1
ATOM 779 N N . PHE A 1 98 ? 3.606 -8.250 3.171 1.00 94.81 98 PHE A N 1
ATOM 780 C CA . PHE A 1 98 ? 2.386 -7.907 3.893 1.00 94.81 98 PHE A CA 1
ATOM 781 C C . PHE A 1 98 ? 1.553 -9.138 4.275 1.00 94.81 98 PHE A C 1
ATOM 783 O O . PHE A 1 98 ? 0.932 -9.116 5.331 1.00 94.81 98 PHE A O 1
ATOM 790 N N . ASP A 1 99 ? 1.590 -10.230 3.510 1.00 94.69 99 ASP A N 1
ATOM 791 C CA . ASP A 1 99 ? 1.000 -11.514 3.913 1.00 94.69 99 ASP A CA 1
ATOM 792 C C . ASP A 1 99 ? 1.700 -12.071 5.162 1.00 94.69 99 ASP A C 1
ATOM 794 O O . ASP A 1 99 ? 1.038 -12.467 6.124 1.00 94.69 99 ASP A O 1
ATOM 798 N N . ALA A 1 100 ? 3.035 -12.009 5.205 1.00 92.81 100 ALA A N 1
ATOM 799 C CA . ALA A 1 100 ? 3.801 -12.378 6.396 1.00 92.81 100 ALA A CA 1
ATOM 800 C C . ALA A 1 100 ? 3.470 -11.483 7.608 1.00 92.81 100 ALA A C 1
ATOM 802 O O . A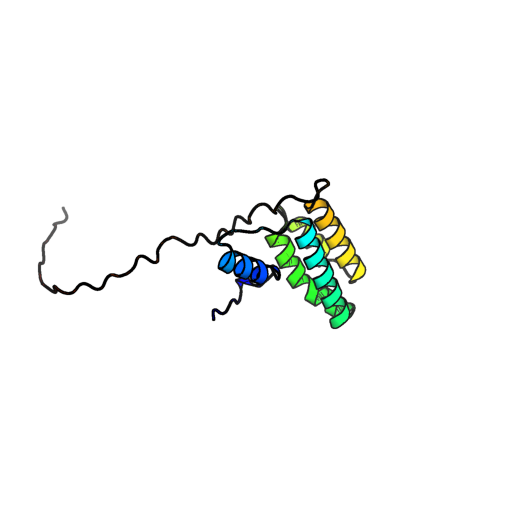LA A 1 100 ? 3.405 -11.966 8.737 1.00 92.81 100 ALA A O 1
ATOM 803 N N . TRP A 1 101 ? 3.220 -10.189 7.384 1.00 91.88 101 TRP A N 1
ATOM 804 C CA . TRP A 1 101 ? 2.827 -9.244 8.435 1.00 91.88 101 TRP A CA 1
ATOM 805 C C . TRP A 1 101 ? 1.412 -9.479 8.991 1.00 91.88 101 TRP A C 1
ATOM 807 O O . TRP A 1 101 ? 1.164 -9.242 10.183 1.00 91.88 101 TRP A O 1
ATOM 817 N N . VAL A 1 102 ? 0.483 -9.940 8.148 1.00 92.25 102 VAL A N 1
ATOM 818 C CA . VAL A 1 102 ? -0.858 -10.364 8.579 1.00 92.25 102 VAL A CA 1
ATOM 819 C C . VAL A 1 102 ? -0.751 -11.599 9.475 1.00 92.25 102 VAL A C 1
ATOM 821 O O . VAL A 1 102 ? -1.387 -11.636 10.531 1.00 92.25 102 VAL A O 1
ATOM 824 N N . GLY A 1 103 ? 0.097 -12.559 9.096 1.00 87.00 103 GLY A N 1
ATOM 825 C CA . GLY A 1 103 ? 0.260 -13.827 9.803 1.00 87.00 103 GLY A CA 1
ATOM 826 C C . GLY A 1 103 ? -0.943 -14.773 9.631 1.00 87.00 103 GLY A C 1
ATOM 827 O O . GLY A 1 103 ? -1.941 -14.416 9.004 1.00 87.00 103 GLY A O 1
ATOM 828 N N . PRO A 1 104 ? -0.868 -15.999 10.177 1.00 74.62 104 PRO A N 1
ATOM 829 C CA . PRO A 1 104 ? -1.893 -17.031 9.987 1.00 74.62 104 PRO A CA 1
ATOM 830 C C . PRO A 1 104 ? -3.226 -16.731 10.694 1.00 74.62 104 PRO A C 1
ATOM 832 O O . PRO A 1 104 ? -4.264 -17.223 10.264 1.00 74.62 104 PRO A O 1
ATOM 835 N N . ASP A 1 105 ? -3.231 -15.875 11.719 1.00 69.31 105 ASP A N 1
ATOM 836 C CA . ASP A 1 105 ? -4.420 -15.586 12.539 1.00 69.31 105 ASP A CA 1
ATOM 837 C C . ASP A 1 105 ? -5.364 -14.531 11.920 1.00 69.31 105 ASP A C 1
ATOM 839 O O . ASP A 1 105 ? -6.183 -13.931 12.618 1.00 69.31 105 ASP A O 1
ATOM 843 N N . GLY A 1 106 ? -5.213 -14.217 10.627 1.00 64.38 106 GLY A N 1
ATOM 844 C CA . GLY A 1 106 ? -6.000 -13.182 9.937 1.00 64.38 106 GLY A CA 1
ATOM 845 C C . GLY A 1 106 ? -5.693 -11.747 10.389 1.00 64.38 106 GLY A C 1
ATOM 846 O O . GLY A 1 106 ? -6.349 -10.802 9.953 1.00 64.38 106 GLY A O 1
ATOM 847 N N . GLY A 1 107 ? -4.675 -11.574 11.238 1.00 60.12 107 GLY A N 1
ATOM 848 C CA . GLY A 1 107 ? -4.187 -10.288 11.713 1.00 60.12 107 GLY A CA 1
ATOM 849 C C . GLY A 1 107 ? -5.204 -9.523 12.557 1.00 60.12 107 GLY A C 1
ATOM 850 O O . GLY A 1 107 ? -5.827 -8.579 12.066 1.00 60.12 107 GLY A O 1
ATOM 851 N N . LYS A 1 108 ? -5.298 -9.849 13.859 1.00 61.69 108 LYS A N 1
ATOM 852 C CA . LYS A 1 108 ? -5.937 -8.957 14.849 1.00 61.69 108 LYS A CA 1
ATOM 853 C C . LYS A 1 108 ? -5.421 -7.525 14.672 1.00 61.69 108 LYS A C 1
ATOM 855 O O . LYS A 1 108 ? -4.252 -7.345 14.304 1.00 61.69 108 LYS A O 1
ATOM 860 N N . ALA A 1 109 ? -6.306 -6.555 14.942 1.00 56.16 109 ALA A N 1
ATOM 861 C CA . ALA A 1 109 ? -6.088 -5.111 14.816 1.00 56.16 109 ALA A CA 1
ATOM 862 C C . ALA A 1 109 ? -4.604 -4.750 14.941 1.00 56.16 109 ALA A C 1
ATOM 864 O O . ALA A 1 109 ? -3.966 -5.089 15.945 1.00 56.16 109 ALA A O 1
ATOM 865 N N . ALA A 1 110 ? -4.049 -4.126 13.896 1.00 52.62 110 ALA A N 1
ATOM 866 C CA . ALA A 1 110 ? -2.632 -3.778 13.844 1.00 52.62 110 ALA A CA 1
ATOM 867 C C . ALA A 1 110 ? -2.190 -3.144 15.180 1.00 52.62 110 ALA A C 1
ATOM 869 O O . ALA A 1 110 ? -2.952 -2.340 15.742 1.00 52.62 110 ALA A O 1
ATOM 870 N N . PRO A 1 111 ? -1.000 -3.496 15.723 1.00 46.88 111 PRO A N 1
ATOM 871 C CA . PRO A 1 111 ? -0.502 -2.816 16.905 1.00 46.88 111 PRO A CA 1
ATOM 872 C C . PRO A 1 111 ? -0.475 -1.340 16.537 1.00 46.88 111 PRO A C 1
ATOM 874 O O . PRO A 1 111 ? -0.028 -0.970 15.449 1.00 46.88 111 PRO A O 1
ATOM 877 N N . GLY A 1 112 ? -1.056 -0.515 17.401 1.00 45.59 112 GLY A N 1
ATOM 878 C CA . GLY A 1 112 ? -1.146 0.911 17.133 1.00 45.59 112 GLY A CA 1
ATOM 879 C C . GLY A 1 112 ? 0.255 1.421 16.869 1.00 45.59 112 GLY A C 1
ATOM 880 O O . GLY A 1 112 ? 1.157 1.134 17.654 1.00 45.59 112 GLY A O 1
ATOM 881 N N . ASN A 1 113 ? 0.438 2.134 15.761 1.00 44.09 113 ASN A N 1
ATOM 882 C CA . ASN A 1 113 ? 1.695 2.811 15.506 1.00 44.09 113 ASN A CA 1
ATOM 883 C C . ASN A 1 113 ? 2.040 3.652 16.758 1.00 44.09 113 ASN A C 1
ATOM 885 O O . ASN A 1 113 ? 1.176 4.409 17.215 1.00 44.09 113 ASN A O 1
ATOM 889 N N . PRO A 1 114 ? 3.257 3.548 17.326 1.00 39.25 114 PRO A N 1
ATOM 890 C CA . PRO A 1 114 ? 3.696 4.399 18.432 1.00 39.25 114 PRO A CA 1
ATOM 891 C C . PRO A 1 114 ? 3.722 5.892 18.071 1.00 39.25 114 PRO A C 1
ATOM 893 O O . PRO A 1 114 ? 3.889 6.717 18.965 1.00 39.25 114 PRO A O 1
ATOM 896 N N . ALA A 1 115 ? 3.458 6.270 16.811 1.00 37.53 115 ALA A N 1
ATOM 897 C CA . ALA A 1 115 ? 2.939 7.585 16.429 1.00 37.53 115 ALA A CA 1
ATOM 898 C C . ALA A 1 115 ? 1.514 7.806 16.977 1.00 37.53 115 ALA A C 1
ATOM 900 O O . ALA A 1 115 ? 0.564 8.116 16.254 1.00 37.53 115 ALA A O 1
ATOM 901 N N . ARG A 1 116 ? 1.383 7.642 18.292 1.00 39.81 116 ARG A N 1
ATOM 902 C CA . ARG A 1 116 ? 0.347 8.202 19.133 1.00 39.81 116 ARG A CA 1
ATOM 903 C C . ARG A 1 116 ? 0.342 9.689 18.795 1.00 39.81 116 ARG A C 1
ATOM 905 O O . ARG A 1 116 ? 1.243 10.429 19.181 1.00 39.81 116 ARG A O 1
ATOM 912 N N . ILE A 1 117 ? -0.664 10.144 18.054 1.00 42.22 117 ILE A N 1
ATOM 913 C CA . ILE A 1 117 ? -1.126 11.509 18.269 1.00 42.22 117 ILE A CA 1
ATOM 914 C C . ILE A 1 117 ? -1.692 11.444 19.684 1.00 42.22 117 ILE A C 1
ATOM 916 O O . ILE A 1 117 ? -2.861 11.125 19.883 1.00 42.22 117 ILE A O 1
ATOM 920 N N . GLU A 1 118 ? -0.832 11.620 20.689 1.00 38.94 118 GLU A N 1
ATOM 921 C CA . GLU A 1 118 ? -1.299 12.036 21.996 1.00 38.94 118 GLU A CA 1
ATOM 922 C C . GLU A 1 118 ? -1.987 13.363 21.732 1.00 38.94 118 GLU A C 1
ATOM 924 O O . GLU A 1 118 ? -1.355 14.406 21.570 1.00 38.94 118 GLU A O 1
ATOM 929 N N . CYS A 1 119 ? -3.309 13.305 21.600 1.00 36.06 119 CYS A N 1
ATOM 930 C CA . CYS A 1 119 ? -4.143 14.464 21.791 1.00 36.06 119 CYS A CA 1
ATOM 931 C C . CYS A 1 119 ? -3.889 14.857 23.245 1.00 36.06 119 CYS A C 1
ATOM 933 O O . CYS A 1 119 ? -4.513 14.322 24.160 1.00 36.06 119 CYS A O 1
ATOM 935 N N . ARG A 1 120 ? -2.850 15.671 23.476 1.00 36.31 120 ARG A N 1
ATOM 936 C CA . ARG A 1 120 ? -2.522 16.199 24.792 1.00 36.31 120 ARG A CA 1
ATOM 937 C C . ARG A 1 120 ? -3.788 16.920 25.219 1.00 36.31 120 ARG A C 1
ATOM 939 O O . ARG A 1 120 ? -4.142 17.931 24.617 1.00 36.31 120 ARG A O 1
ATOM 946 N N . ALA A 1 121 ? -4.514 16.338 26.169 1.00 37.91 121 ALA A N 1
ATOM 947 C CA . ALA A 1 121 ? -5.680 16.946 26.778 1.00 37.91 121 ALA A CA 1
ATOM 948 C C . ALA A 1 121 ? -5.233 18.306 27.331 1.00 37.91 121 ALA A C 1
ATOM 950 O O . ALA A 1 121 ? -4.582 18.395 28.366 1.00 37.91 121 ALA A O 1
ATOM 951 N N . GLY A 1 122 ? -5.453 19.347 26.537 1.00 34.88 122 GLY A N 1
ATOM 952 C CA . GLY A 1 122 ? -4.859 20.666 26.724 1.00 34.88 122 GLY A CA 1
ATOM 953 C C . GLY A 1 122 ? -5.632 21.765 26.006 1.00 34.88 122 GLY A C 1
ATOM 954 O O . GLY A 1 122 ? -5.155 22.889 25.930 1.00 34.88 122 GLY A O 1
ATOM 955 N N . ILE A 1 123 ? -6.842 21.474 25.520 1.00 42.00 123 ILE A N 1
ATOM 956 C CA . ILE A 1 123 ? -7.848 22.511 25.275 1.00 42.00 123 ILE A CA 1
ATOM 957 C C . ILE A 1 123 ? -8.657 22.621 26.571 1.00 42.00 123 ILE A C 1
ATOM 959 O O . ILE A 1 123 ? -9.809 22.200 26.660 1.00 42.00 123 ILE A O 1
ATOM 963 N N . ALA A 1 124 ? -8.002 23.110 27.626 1.00 32.66 124 ALA A N 1
ATOM 964 C CA . ALA A 1 124 ? -8.724 23.648 28.765 1.00 32.66 124 ALA A CA 1
ATOM 965 C C . ALA A 1 124 ? -9.426 24.921 28.280 1.00 32.66 124 ALA A C 1
ATOM 967 O O . ALA A 1 124 ? -8.805 25.782 27.653 1.00 32.66 124 ALA A O 1
ATOM 968 N N . ARG A 1 125 ? -10.734 25.001 28.529 1.00 37.75 125 ARG A N 1
ATOM 969 C CA . ARG A 1 125 ? -11.539 26.201 28.303 1.00 37.75 125 ARG A CA 1
ATOM 970 C C . ARG A 1 125 ? -10.847 27.377 28.995 1.00 37.75 125 ARG A C 1
ATOM 972 O O . ARG A 1 125 ? -10.656 27.343 30.207 1.00 37.75 125 ARG A O 1
ATOM 979 N N . GLN A 1 126 ? -10.455 28.397 28.237 1.00 37.47 126 GLN A N 1
ATOM 980 C CA . GLN A 1 126 ? -10.173 29.698 28.830 1.00 37.47 126 GLN A CA 1
ATOM 981 C C . GLN A 1 126 ? -11.522 30.313 29.189 1.00 37.47 126 GLN A C 1
ATOM 983 O O . GLN A 1 126 ? -12.193 30.910 28.350 1.00 37.47 126 GLN A O 1
ATOM 988 N N . ASP A 1 127 ? -11.931 30.109 30.437 1.00 31.02 127 ASP A N 1
ATOM 989 C CA . ASP A 1 127 ? -13.001 30.891 31.029 1.00 31.02 127 ASP A CA 1
ATOM 990 C C . ASP A 1 127 ? -12.505 32.334 31.144 1.00 31.02 127 ASP A C 1
ATOM 992 O O . ASP A 1 127 ? -11.586 32.661 31.897 1.00 31.02 127 ASP A O 1
ATOM 996 N N . ALA A 1 128 ? -13.117 33.203 30.344 1.00 40.28 128 ALA A N 1
ATOM 997 C CA . ALA A 1 128 ? -12.969 34.638 30.443 1.00 40.28 128 ALA A CA 1
ATOM 998 C C . ALA A 1 128 ? -13.469 35.107 31.817 1.00 40.28 128 ALA A C 1
ATOM 1000 O O . ALA A 1 128 ? -14.674 35.194 32.055 1.00 40.28 128 ALA A O 1
ATOM 1001 N N . ARG A 1 129 ? -12.543 35.447 32.717 1.00 35.91 129 ARG A N 1
ATOM 1002 C CA . ARG A 1 129 ? -12.804 36.332 33.858 1.00 35.91 129 ARG A CA 1
ATOM 1003 C C . ARG A 1 129 ? -11.680 37.356 33.992 1.00 35.91 129 ARG A C 1
ATOM 1005 O O . ARG A 1 129 ? -10.623 37.092 34.543 1.00 35.91 129 ARG A O 1
ATOM 1012 N N . SER A 1 130 ? -11.950 38.512 33.392 1.00 36.75 130 SER A N 1
ATOM 1013 C CA . SER A 1 130 ? -11.842 39.844 33.997 1.00 36.75 130 SER A CA 1
ATOM 1014 C C . SER A 1 130 ? -10.785 40.083 35.090 1.00 36.75 130 SER A C 1
ATOM 1016 O O . SER A 1 130 ? -10.978 39.682 36.233 1.00 36.75 130 SER A O 1
ATOM 1018 N N . GLY A 1 131 ? -9.830 40.959 34.762 1.00 32.69 131 GLY A N 1
ATOM 1019 C CA . GLY A 1 131 ? -9.507 42.120 35.601 1.00 32.69 131 GLY A CA 1
ATOM 1020 C C . GLY A 1 131 ? -8.287 42.005 36.516 1.00 32.69 131 GLY A C 1
ATOM 1021 O O . GLY A 1 131 ? -8.225 41.136 37.375 1.00 32.69 131 GLY A O 1
ATOM 1022 N N . GLY A 1 132 ? -7.371 42.972 36.388 1.00 31.41 132 GLY A N 1
ATOM 1023 C CA . GLY A 1 132 ? -6.420 43.321 37.449 1.00 31.41 132 GLY A CA 1
ATOM 1024 C C . GLY A 1 132 ? -4.988 43.557 36.980 1.00 31.41 132 GLY A C 1
ATOM 1025 O O . GLY A 1 132 ? -4.118 42.735 37.234 1.00 31.41 132 GLY A O 1
ATOM 1026 N N . PHE A 1 133 ? -4.733 44.688 36.320 1.00 34.25 133 PHE A N 1
ATOM 1027 C CA . PHE A 1 133 ? -3.380 45.213 36.126 1.00 34.25 133 PHE A CA 1
ATOM 1028 C C . PHE A 1 133 ? -3.013 46.088 37.337 1.00 34.25 133 PHE A C 1
ATOM 1030 O O . PHE A 1 133 ? -3.600 47.149 37.530 1.00 34.25 133 PHE A O 1
ATOM 1037 N N . ALA A 1 134 ? -2.065 45.626 38.147 1.00 36.44 134 ALA A N 1
ATOM 1038 C CA . ALA A 1 134 ? -1.276 46.378 39.130 1.00 36.44 134 ALA A CA 1
ATOM 1039 C C . ALA A 1 134 ? -0.011 45.524 39.345 1.00 36.44 134 ALA A C 1
ATOM 1041 O O . ALA A 1 134 ? -0.135 44.320 39.531 1.00 36.44 134 ALA A O 1
ATOM 1042 N N . GLY A 1 135 ? 1.233 45.970 39.210 1.00 31.55 135 GLY A N 1
ATOM 1043 C CA . GLY A 1 135 ? 1.833 47.268 39.479 1.00 31.55 135 GLY A CA 1
ATOM 1044 C C . GLY A 1 135 ? 2.969 47.003 40.476 1.00 31.55 135 GLY A C 1
ATOM 1045 O O . GLY A 1 135 ? 2.664 46.567 41.572 1.00 31.55 135 GLY A O 1
ATOM 1046 N N . HIS A 1 136 ? 4.222 47.245 40.058 1.00 35.06 136 HIS A N 1
ATOM 1047 C CA . HIS A 1 136 ? 5.459 47.361 40.862 1.00 35.06 136 HIS A CA 1
ATOM 1048 C C . HIS A 1 136 ? 5.844 46.213 41.832 1.00 35.06 136 HIS A C 1
ATOM 1050 O O . HIS A 1 136 ? 5.104 45.874 42.738 1.00 35.06 136 HIS A O 1
ATOM 1056 N N . ASP A 1 137 ? 7.078 45.696 41.752 1.00 37.50 137 ASP A N 1
ATOM 1057 C CA . ASP A 1 137 ? 8.171 46.307 42.522 1.00 37.50 137 ASP A CA 1
ATOM 1058 C C . ASP A 1 137 ? 9.557 45.717 42.219 1.00 37.50 137 ASP A C 1
ATOM 1060 O O . ASP A 1 137 ? 9.722 44.562 41.829 1.00 37.50 137 ASP A O 1
ATOM 1064 N N . THR A 1 138 ? 10.559 46.571 42.398 1.00 45.62 138 THR A N 1
ATOM 1065 C CA . THR A 1 138 ? 11.983 46.320 42.153 1.00 45.62 138 THR A CA 1
ATOM 1066 C C . THR A 1 138 ? 12.609 45.814 43.453 1.00 45.62 138 THR A C 1
ATOM 1068 O O . THR A 1 138 ? 12.463 46.465 44.482 1.00 45.62 138 THR A O 1
ATOM 1071 N N . GLY A 1 139 ? 13.321 44.683 43.441 1.00 35.00 139 GLY A N 1
ATOM 1072 C CA . GLY A 1 139 ? 13.876 44.096 44.667 1.00 35.00 139 GLY A CA 1
ATOM 1073 C C . GLY A 1 139 ? 15.164 43.317 44.429 1.00 35.00 139 GLY A C 1
ATOM 1074 O O . GLY A 1 139 ? 15.143 42.215 43.896 1.00 35.00 139 GLY A O 1
ATOM 1075 N N . ALA A 1 140 ? 16.277 43.927 44.827 1.00 40.81 140 ALA A N 1
ATOM 1076 C CA . ALA A 1 140 ? 17.652 43.454 44.744 1.00 40.81 140 ALA A CA 1
ATOM 1077 C C . ALA A 1 140 ? 17.914 42.076 45.380 1.00 40.81 140 ALA A C 1
ATOM 1079 O O . ALA A 1 140 ? 17.423 41.788 46.469 1.00 40.81 140 ALA A O 1
ATOM 1080 N N . VAL A 1 141 ? 18.841 41.309 44.789 1.00 43.62 141 VAL A N 1
ATOM 1081 C CA . VAL A 1 141 ? 19.647 40.317 45.520 1.00 43.62 141 VAL A CA 1
ATOM 1082 C C . VAL A 1 141 ? 21.112 40.456 45.099 1.00 43.62 141 VAL A C 1
ATOM 1084 O O . VAL A 1 141 ? 21.453 40.391 43.920 1.00 43.62 141 VAL A O 1
ATOM 1087 N N . ARG A 1 142 ? 21.953 40.722 46.104 1.00 37.06 142 ARG A N 1
ATOM 1088 C CA . ARG A 1 142 ? 23.410 40.899 46.054 1.00 37.06 142 ARG A CA 1
ATOM 1089 C C . ARG A 1 142 ? 24.126 39.598 45.674 1.00 37.06 142 ARG A C 1
ATOM 1091 O O . ARG A 1 142 ? 23.786 38.542 46.201 1.00 37.06 142 ARG A O 1
ATOM 1098 N N . ALA A 1 143 ? 25.166 39.719 44.854 1.00 40.91 143 ALA A N 1
ATOM 1099 C CA . ALA A 1 143 ? 26.238 38.736 44.739 1.00 40.91 143 ALA A CA 1
ATOM 1100 C C . ALA A 1 143 ? 27.287 38.985 45.839 1.00 40.91 143 ALA A C 1
ATOM 1102 O O . ALA A 1 143 ? 27.548 40.140 46.193 1.00 40.91 143 ALA A O 1
ATOM 1103 N N . ALA A 1 144 ? 27.823 37.894 46.380 1.00 41.22 144 ALA A N 1
ATOM 1104 C CA . ALA A 1 144 ? 29.049 37.858 47.171 1.00 41.22 144 ALA A CA 1
ATOM 1105 C C . ALA A 1 144 ? 30.259 37.712 46.241 1.00 41.22 144 ALA A C 1
ATOM 1107 O O . ALA A 1 144 ? 30.073 37.134 45.144 1.00 41.22 144 ALA A O 1
#

Radius of gyration: 24.01 Å; chains: 1; bounding box: 49×64×64 Å

pLDDT: mean 78.26, std 23.72, range [31.02, 97.56]

Secondary structure (DSSP, 8-state):
-----GGGTT-TTHHHHHHHHHHH-S--PPPHHHHHHHHHHHHHHHHHHH-HHHHHHHHHHHHHHHHHHH-SSHHHHHHHHHH--SHHHHHHHHHHHHHHHHTTTT--S-PPPS------S-----------------------

Foldseek 3Di:
DDDDDPVCQLCVCVVVQVVCCVVPVDRDFDFLLVSLVVLLVVLVVLCVVLPWQRSLVVVLRNLVSNLLQQPPDSVVLSVLLNPDRTSVSNSVSSNVVSDVSSPPVNGDGGDHRPPPPPPPPPPDDPDDDDDDDDDDDDDDDDDD

InterPro domains:
  IPR024036 tRNA-dihydrouridine synthase, putative, C-terminal [G3DSA:1.10.1200.80] (31-101)
  IPR035587 DUS-like, FMN-binding domain [PF01207] (1-88)

Organism: NCBI:txid410659

Sequence (144 aa):
GVMIGRASFGQPWLFRAIDSFLETRADERLARAELRDIILAHLDSLYGFYGEETGVRIARKHIGWYCERCLPDPQPVRAELMSARSTALQLAGVRRHFDAWVGPDGGKAAPGNPARIECRAGIARQDARSGGFAGHDTGAVRAA